Protein AF-A0A7K3WTA3-F1 (afdb_monomer_lite)

Foldseek 3Di:
DQQQFQDVQLVRDRLVVLPPDPVSVVSVVVVVVCVVVVNDD

Secondary structure (DSSP, 8-state):
-GGGS-BGGGTSB-GGGGTTSHHHHHHHHHHHHHHHTT---

In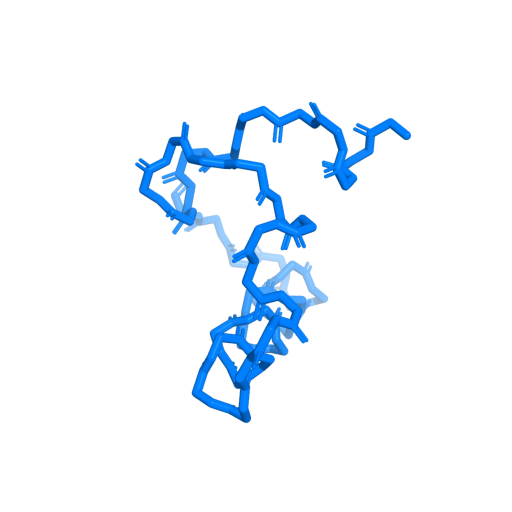terPro domains:
  IPR024467 Antitoxin Xre/MbcA/ParS-like, toxin-binding domain [PF09722] (1-38)

Organism: NCBI:txid101383

pLDDT: mean 95.25, std 5.53, range [69.19, 98.31]

Radius of gyration: 9.71 Å; chains: 1; bounding box: 18×23×20 Å

Structure (mmCIF, N/CA/C/O backbone):
data_AF-A0A7K3WTA3-F1
#
_entry.id   AF-A0A7K3WTA3-F1
#
loop_
_atom_site.group_PDB
_atom_site.id
_atom_site.type_symbol
_atom_site.label_atom_id
_atom_site.label_alt_id
_atom_site.label_comp_id
_atom_site.label_asym_id
_atom_site.label_entity_id
_atom_site.label_seq_id
_atom_site.pdbx_PDB_ins_code
_atom_site.Cartn_x
_atom_site.Cartn_y
_atom_site.Cartn_z
_atom_site.occupancy
_atom_site.B_iso_or_equiv
_atom_site.auth_seq_id
_atom_site.auth_comp_id
_atom_site.auth_asym_id
_atom_site.auth_atom_id
_atom_site.pdbx_PDB_model_num
ATOM 1 N N . GLN A 1 1 ? -5.399 6.027 8.937 1.00 89.81 1 GLN A N 1
ATOM 2 C CA . GLN A 1 1 ? -6.745 6.250 8.357 1.00 89.81 1 GLN A CA 1
ATOM 3 C C . GLN A 1 1 ? -6.909 5.545 7.010 1.00 89.81 1 GLN A C 1
ATOM 5 O O . GLN A 1 1 ? -7.772 4.681 6.937 1.00 89.81 1 GLN A O 1
ATOM 10 N N . TRP A 1 2 ? -6.087 5.812 5.982 1.00 95.06 2 TRP A N 1
ATOM 11 C CA . TRP A 1 2 ? -6.215 5.140 4.668 1.00 95.06 2 TRP A CA 1
ATOM 12 C C . TRP A 1 2 ? -6.093 3.607 4.742 1.00 95.06 2 TRP A C 1
ATOM 14 O O . TRP A 1 2 ? -6.994 2.904 4.302 1.00 95.06 2 TRP A O 1
ATOM 24 N N . LEU A 1 3 ? -5.057 3.089 5.416 1.00 96.75 3 LEU A N 1
ATOM 25 C CA . LEU A 1 3 ? -4.831 1.641 5.587 1.00 96.75 3 LEU A CA 1
ATOM 26 C C . LEU A 1 3 ? -5.971 0.892 6.304 1.00 96.75 3 LEU A C 1
ATOM 28 O O . LEU A 1 3 ? -6.078 -0.329 6.185 1.00 96.75 3 LEU A O 1
ATOM 32 N N . ASP A 1 4 ? -6.807 1.609 7.056 1.00 98.12 4 ASP A N 1
ATOM 33 C CA . ASP A 1 4 ? -7.904 1.052 7.851 1.00 98.12 4 ASP A CA 1
ATOM 34 C C . ASP A 1 4 ? -9.281 1.245 7.206 1.00 98.12 4 ASP A C 1
ATOM 36 O O . ASP A 1 4 ? -10.268 0.704 7.711 1.00 98.12 4 ASP A O 1
ATOM 40 N N . SER A 1 5 ? -9.344 2.005 6.112 1.00 97.56 5 SER A N 1
ATOM 41 C CA . SER A 1 5 ? -10.576 2.333 5.397 1.00 97.56 5 SER A CA 1
ATOM 42 C C . SER A 1 5 ? -10.829 1.334 4.277 1.00 97.56 5 SER A C 1
ATOM 44 O O . SER A 1 5 ? -9.889 0.814 3.685 1.00 97.56 5 SER A O 1
ATOM 46 N N . ASN A 1 6 ? -12.098 1.089 3.961 1.00 97.31 6 ASN A N 1
ATOM 47 C CA . ASN A 1 6 ? -12.454 0.314 2.777 1.00 97.31 6 ASN A CA 1
ATOM 48 C C . ASN A 1 6 ? -12.256 1.189 1.536 1.00 97.31 6 ASN A C 1
ATOM 50 O O . ASN A 1 6 ? -12.901 2.230 1.409 1.00 97.31 6 ASN A O 1
ATOM 54 N N . ILE A 1 7 ? -11.366 0.776 0.635 1.00 96.06 7 ILE A N 1
ATOM 55 C CA . ILE A 1 7 ? -11.024 1.541 -0.567 1.00 96.06 7 ILE A CA 1
ATOM 56 C C . ILE A 1 7 ? -11.688 0.890 -1.777 1.00 96.06 7 ILE A C 1
ATOM 58 O O . ILE A 1 7 ? -11.409 -0.264 -2.098 1.00 96.06 7 ILE A O 1
ATOM 62 N N . VAL A 1 8 ? -12.561 1.632 -2.463 1.00 95.38 8 VAL A N 1
ATOM 63 C CA . VAL A 1 8 ? -13.337 1.131 -3.615 1.00 95.38 8 VAL A CA 1
ATOM 64 C C . VAL A 1 8 ? -12.423 0.655 -4.744 1.00 95.38 8 VAL A C 1
ATOM 66 O O . VAL A 1 8 ? -12.634 -0.435 -5.265 1.00 95.38 8 VAL A O 1
ATOM 69 N N . ALA A 1 9 ? -11.358 1.405 -5.038 1.00 93.44 9 ALA A N 1
ATOM 70 C CA . ALA A 1 9 ? -10.367 1.049 -6.056 1.00 93.44 9 ALA A CA 1
ATOM 71 C C . ALA A 1 9 ? -9.657 -0.292 -5.787 1.00 93.44 9 ALA A C 1
ATOM 73 O O . ALA A 1 9 ? -9.234 -0.968 -6.716 1.00 93.44 9 ALA A O 1
ATOM 74 N N . LEU A 1 10 ? -9.580 -0.712 -4.519 1.00 95.69 10 LEU A N 1
ATOM 75 C CA . LEU A 1 10 ? -9.020 -2.003 -4.113 1.00 95.69 10 LEU A CA 1
ATOM 76 C C . LEU A 1 10 ? -10.077 -3.120 -4.035 1.00 95.69 10 LEU A C 1
ATOM 78 O O . LEU A 1 10 ? -9.791 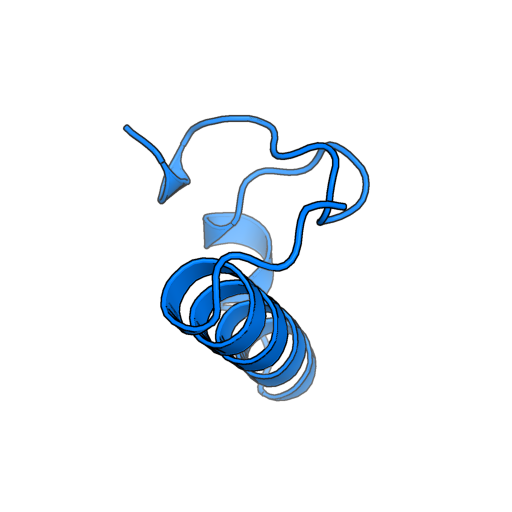-4.190 -3.509 1.00 95.69 10 LEU A O 1
ATOM 82 N N . GLY A 1 11 ? -11.306 -2.890 -4.507 1.00 94.56 11 GLY A N 1
ATOM 83 C CA . GLY A 1 11 ? -12.418 -3.840 -4.380 1.00 94.56 11 GLY A CA 1
ATOM 84 C C . GLY A 1 11 ? -13.203 -3.712 -3.070 1.00 94.56 11 GLY A C 1
ATOM 85 O O . GLY A 1 11 ? -13.880 -4.650 -2.659 1.00 94.56 11 GLY A O 1
ATOM 86 N N . GLY A 1 12 ? -13.116 -2.565 -2.388 1.00 96.44 12 GLY A N 1
ATOM 87 C CA . GLY A 1 12 ? -13.876 -2.291 -1.164 1.00 96.44 12 GLY A CA 1
ATOM 88 C C . GLY A 1 12 ? -13.288 -2.912 0.107 1.00 96.44 12 GLY A C 1
ATOM 89 O O . GLY A 1 12 ? -13.992 -3.024 1.110 1.00 96.44 12 GLY A O 1
ATOM 90 N N . ILE A 1 13 ? -12.010 -3.295 0.086 1.00 97.25 13 ILE A N 1
ATOM 91 C CA . ILE A 1 13 ? -11.289 -3.877 1.229 1.00 97.25 13 ILE A CA 1
ATOM 92 C C . ILE A 1 13 ? -10.319 -2.876 1.865 1.00 97.25 13 ILE A C 1
ATOM 94 O O . ILE A 1 13 ? -10.055 -1.800 1.320 1.00 97.25 13 ILE A O 1
ATOM 98 N N . LYS A 1 14 ? -9.779 -3.237 3.033 1.00 98.00 14 LYS A N 1
ATOM 99 C CA . LYS A 1 14 ? -8.775 -2.432 3.737 1.00 98.00 14 LYS A CA 1
ATOM 100 C C . LYS A 1 14 ? -7.389 -2.681 3.139 1.00 98.00 14 LYS A C 1
ATOM 102 O O . LYS A 1 14 ? -6.980 -3.836 3.102 1.00 98.00 14 LYS A O 1
ATOM 107 N N . PRO A 1 15 ? -6.607 -1.650 2.777 1.00 98.06 15 PRO A N 1
ATOM 108 C CA . PRO A 1 15 ? -5.281 -1.832 2.189 1.00 98.06 15 PRO A CA 1
ATOM 109 C C . PRO A 1 15 ? -4.361 -2.745 3.006 1.00 98.06 15 PRO A C 1
ATOM 111 O O . PRO A 1 15 ? -3.606 -3.535 2.451 1.00 98.06 15 PRO A O 1
ATOM 114 N N . LYS A 1 16 ? -4.459 -2.695 4.340 1.00 97.75 16 LYS A N 1
ATOM 115 C CA . LYS A 1 16 ? -3.636 -3.531 5.219 1.00 97.75 16 LYS A CA 1
ATOM 116 C C . LYS A 1 16 ? -3.850 -5.039 5.052 1.00 97.75 16 LYS A C 1
ATOM 118 O O . LYS A 1 16 ? -2.946 -5.785 5.391 1.00 97.75 16 LYS A O 1
ATOM 123 N N . THR A 1 17 ? -4.993 -5.490 4.524 1.00 97.88 17 THR A N 1
ATOM 124 C CA . THR A 1 17 ? -5.242 -6.923 4.259 1.00 97.88 17 THR A CA 1
ATOM 125 C C . THR A 1 17 ? -4.537 -7.423 2.999 1.00 97.88 17 THR A C 1
ATOM 127 O O . THR A 1 17 ? -4.607 -8.603 2.687 1.00 97.88 17 THR A O 1
ATOM 130 N N . LEU A 1 18 ? -3.898 -6.532 2.233 1.00 97.81 18 LEU A N 1
ATOM 131 C CA . LEU A 1 18 ? -3.108 -6.881 1.053 1.00 97.81 18 LEU A CA 1
ATOM 132 C C . LEU A 1 18 ? -1.607 -6.998 1.365 1.00 97.81 18 LEU A C 1
ATOM 134 O O . LEU A 1 18 ? -0.830 -7.371 0.492 1.00 97.81 18 LEU A O 1
ATOM 138 N N . LEU A 1 19 ? -1.177 -6.711 2.598 1.00 97.62 19 LEU A N 1
ATOM 139 C CA . LEU A 1 19 ? 0.240 -6.738 2.983 1.00 97.62 19 LEU A CA 1
ATOM 140 C C . LEU A 1 19 ? 0.790 -8.156 3.220 1.00 97.62 19 LEU A C 1
ATOM 142 O O . LEU A 1 19 ? 1.989 -8.323 3.425 1.00 97.62 19 LEU A O 1
ATOM 146 N N . ASP A 1 20 ? -0.067 -9.173 3.143 1.00 96.19 20 ASP A N 1
ATOM 147 C CA . ASP A 1 20 ? 0.251 -10.560 3.501 1.00 96.19 20 ASP A CA 1
ATOM 148 C C . ASP A 1 20 ? 0.982 -11.315 2.374 1.00 96.19 20 ASP A C 1
ATOM 150 O O . ASP A 1 20 ? 1.487 -12.419 2.571 1.00 96.19 20 ASP A O 1
ATOM 154 N N . SER A 1 21 ? 1.022 -10.742 1.165 1.00 97.62 21 SER A N 1
ATOM 155 C CA . SER A 1 21 ? 1.640 -11.365 -0.006 1.00 97.62 21 SER A CA 1
ATOM 156 C C . SER A 1 21 ? 2.283 -10.339 -0.934 1.00 97.62 21 SER A C 1
ATOM 158 O O . SER A 1 21 ? 1.826 -9.202 -1.053 1.00 97.62 21 SER A O 1
ATOM 160 N N . SER A 1 22 ? 3.308 -10.763 -1.677 1.00 98.00 22 SER A N 1
ATOM 161 C CA . SER A 1 22 ? 3.945 -9.925 -2.701 1.00 98.00 22 SER A CA 1
ATOM 162 C C . SER A 1 22 ? 2.967 -9.483 -3.794 1.00 98.00 22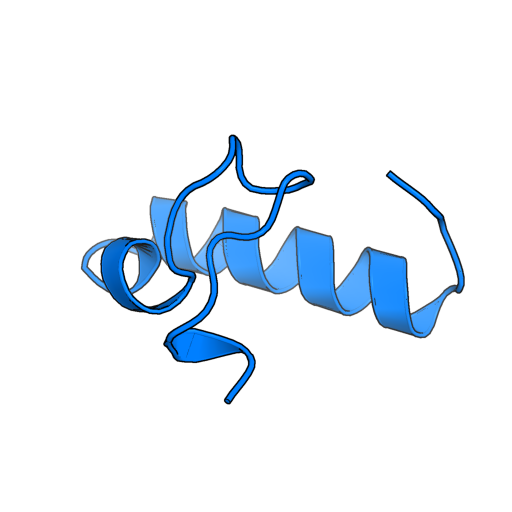 SER A C 1
ATOM 164 O O . SER A 1 22 ? 3.116 -8.395 -4.343 1.00 98.00 22 SER A O 1
ATOM 166 N N . PHE A 1 23 ? 1.950 -10.301 -4.084 1.00 97.69 23 PHE A N 1
ATOM 167 C CA . PHE A 1 23 ? 0.882 -9.949 -5.016 1.00 97.69 23 PHE A CA 1
ATOM 168 C C . PHE A 1 23 ? -0.020 -8.835 -4.468 1.00 97.69 23 PHE A C 1
ATOM 170 O O . PHE A 1 23 ? -0.312 -7.874 -5.166 1.00 97.69 23 PHE A O 1
ATOM 177 N N . GLY A 1 24 ? -0.426 -8.905 -3.200 1.00 97.50 24 GLY A N 1
ATOM 178 C CA . GLY A 1 24 ? -1.210 -7.826 -2.598 1.00 97.50 24 GLY A CA 1
ATOM 179 C C . GLY A 1 24 ? -0.419 -6.514 -2.497 1.00 97.50 24 GLY A C 1
ATOM 180 O O . GLY A 1 24 ? -0.951 -5.444 -2.791 1.00 97.50 24 GLY A O 1
ATOM 181 N N . ILE A 1 25 ? 0.881 -6.590 -2.197 1.00 98.31 25 ILE A N 1
ATOM 182 C CA . ILE A 1 25 ? 1.776 -5.423 -2.203 1.00 98.31 25 ILE A CA 1
ATOM 183 C C . ILE A 1 25 ? 1.890 -4.812 -3.608 1.00 98.31 25 ILE A C 1
ATOM 185 O O . ILE A 1 25 ? 1.912 -3.588 -3.733 1.00 98.31 25 ILE A O 1
ATOM 189 N N . SER A 1 26 ? 1.931 -5.620 -4.675 1.00 98.19 26 SER A N 1
ATOM 190 C CA . SER A 1 26 ? 1.980 -5.076 -6.038 1.00 98.19 26 SER A CA 1
ATOM 191 C C . SER A 1 26 ? 0.694 -4.333 -6.408 1.00 98.19 26 SER A C 1
ATOM 193 O O . SER A 1 26 ? 0.785 -3.265 -7.011 1.00 98.19 26 SER A O 1
ATOM 195 N N . ILE A 1 27 ? -0.474 -4.822 -5.976 1.00 97.06 27 ILE A N 1
ATOM 196 C CA . ILE A 1 27 ? -1.755 -4.113 -6.127 1.00 97.06 27 ILE A CA 1
ATOM 197 C C . ILE A 1 27 ? -1.705 -2.761 -5.408 1.00 97.06 27 ILE A C 1
ATOM 199 O O . ILE A 1 27 ? -2.039 -1.735 -5.998 1.00 97.06 27 ILE A O 1
ATOM 203 N N . LEU A 1 28 ? -1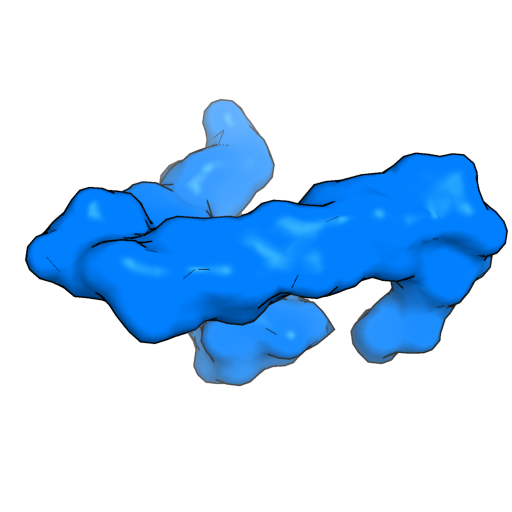.245 -2.735 -4.152 1.00 97.12 28 LEU A N 1
ATOM 204 C CA . LEU A 1 28 ? -1.117 -1.487 -3.395 1.00 97.12 28 LEU A CA 1
ATOM 205 C C . LEU A 1 28 ? -0.193 -0.487 -4.092 1.00 97.12 28 LEU A C 1
ATOM 207 O O . LEU A 1 28 ? -0.542 0.683 -4.210 1.00 97.12 28 LEU A O 1
ATOM 211 N N . ASN A 1 29 ? 0.958 -0.944 -4.586 1.00 97.25 29 ASN A N 1
ATOM 212 C CA . ASN A 1 29 ? 1.899 -0.085 -5.300 1.00 97.25 29 ASN A CA 1
ATOM 213 C C . ASN A 1 29 ? 1.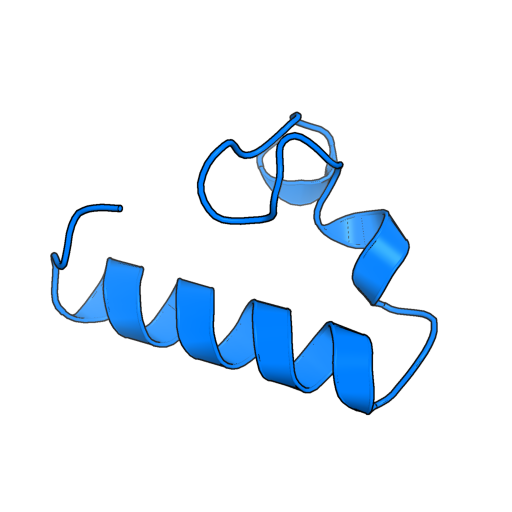288 0.497 -6.576 1.00 97.25 29 ASN A C 1
ATOM 215 O O . ASN A 1 29 ? 1.481 1.679 -6.851 1.00 97.25 29 ASN A O 1
ATOM 219 N N . GLN A 1 30 ? 0.531 -0.298 -7.335 1.00 97.00 30 GLN A N 1
ATOM 220 C CA . GLN A 1 30 ? -0.160 0.211 -8.518 1.00 97.00 30 GLN A CA 1
ATOM 221 C C . GLN A 1 30 ? -1.185 1.286 -8.161 1.00 97.00 30 GLN A C 1
ATOM 223 O O . GLN A 1 30 ? -1.223 2.327 -8.814 1.00 97.00 30 GLN A O 1
ATOM 228 N N . GLU A 1 31 ? -1.962 1.087 -7.098 1.00 95.81 31 GLU A N 1
ATOM 229 C CA . GLU A 1 31 ? -2.920 2.099 -6.657 1.00 95.81 31 GLU A CA 1
ATOM 230 C C . GLU A 1 31 ? -2.249 3.378 -6.147 1.00 95.81 31 GLU A C 1
ATOM 232 O O . GLU A 1 31 ? -2.710 4.476 -6.455 1.00 95.81 31 GLU A O 1
ATOM 237 N N . LEU A 1 32 ? -1.121 3.274 -5.441 1.00 96.31 32 LEU A N 1
ATOM 238 C CA . LEU A 1 32 ? -0.360 4.449 -5.007 1.00 96.31 32 LEU A CA 1
ATOM 239 C C . LEU A 1 32 ? 0.195 5.247 -6.198 1.00 96.31 32 LEU A C 1
ATOM 241 O O . LEU A 1 32 ? 0.085 6.471 -6.199 1.00 96.31 32 LEU A O 1
ATOM 245 N N . ILE A 1 33 ? 0.703 4.570 -7.233 1.00 97.31 33 ILE A N 1
ATOM 246 C CA . ILE A 1 33 ? 1.163 5.206 -8.482 1.00 97.31 33 ILE A CA 1
ATOM 247 C C . ILE A 1 33 ? 0.002 5.917 -9.192 1.00 97.31 33 ILE A C 1
ATOM 249 O O . ILE A 1 33 ? 0.149 7.035 -9.684 1.00 97.31 33 ILE A O 1
ATOM 253 N N . ARG A 1 34 ? -1.185 5.302 -9.240 1.00 95.44 34 ARG A N 1
ATOM 254 C CA . ARG A 1 34 ? -2.370 5.933 -9.844 1.00 95.44 34 ARG A CA 1
ATOM 255 C C . ARG A 1 34 ? -2.777 7.200 -9.096 1.00 95.44 34 ARG A C 1
ATOM 257 O O . ARG A 1 34 ? -3.057 8.207 -9.744 1.00 95.44 34 ARG A O 1
ATOM 264 N N . ILE A 1 35 ? -2.745 7.175 -7.763 1.00 94.31 35 ILE A N 1
ATOM 265 C CA . ILE A 1 35 ? -3.001 8.352 -6.922 1.00 94.31 35 ILE A CA 1
ATOM 266 C C . ILE A 1 35 ? -1.961 9.447 -7.184 1.00 94.31 35 ILE A C 1
ATOM 268 O O . ILE A 1 35 ? -2.340 10.604 -7.357 1.00 94.31 35 ILE A O 1
ATOM 272 N N . GLU A 1 36 ? -0.674 9.094 -7.257 1.00 96.25 36 GLU A N 1
ATOM 273 C CA . GLU A 1 36 ? 0.417 10.031 -7.560 1.00 96.25 36 GLU A CA 1
ATOM 274 C C . GLU A 1 36 ? 0.193 10.759 -8.892 1.00 96.25 36 GLU A C 1
ATOM 276 O O . GLU A 1 36 ? 0.362 11.974 -8.979 1.00 96.25 36 GLU A O 1
ATOM 281 N N . HIS A 1 37 ? -0.263 10.036 -9.916 1.00 97.00 37 HIS A N 1
ATOM 282 C CA . HIS A 1 37 ? -0.566 10.606 -11.227 1.00 97.00 37 HIS A CA 1
ATOM 283 C C . HIS A 1 37 ? -1.964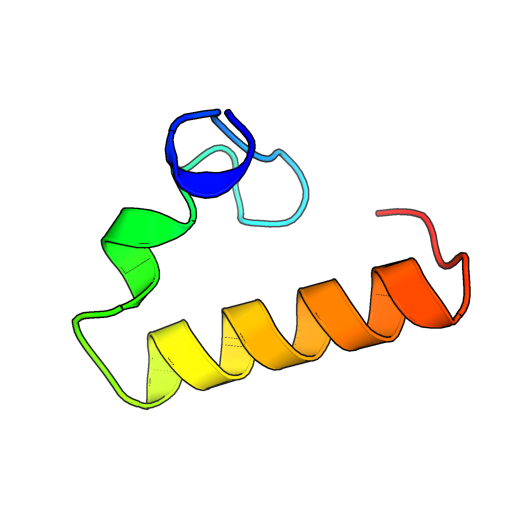 11.237 -11.338 1.00 97.00 37 HIS A C 1
ATOM 285 O O . HIS A 1 37 ? -2.337 11.698 -12.417 1.00 97.00 37 HIS A O 1
ATOM 291 N N . GLY A 1 38 ? -2.748 11.273 -10.255 1.00 93.94 38 GLY A N 1
ATOM 292 C CA . GLY A 1 38 ? -4.097 11.844 -10.254 1.00 93.94 38 GLY A CA 1
ATOM 293 C C . GLY A 1 38 ? -5.120 11.043 -11.068 1.00 93.94 38 GLY A C 1
ATOM 294 O O . GLY A 1 38 ? -6.129 11.596 -11.508 1.00 93.94 38 GLY A O 1
ATOM 295 N N . VAL A 1 39 ? -4.876 9.750 -11.289 1.00 91.69 39 VAL A N 1
ATOM 296 C CA . VAL A 1 39 ? -5.795 8.854 -11.996 1.00 91.69 39 VAL A CA 1
ATOM 297 C C . VAL A 1 39 ? -6.864 8.367 -11.023 1.00 91.69 39 VAL A C 1
ATOM 299 O O . VAL A 1 39 ? -6.579 7.643 -10.072 1.00 91.69 39 VAL A O 1
ATOM 302 N N . LEU A 1 40 ? -8.115 8.740 -11.287 1.00 75.44 40 LEU A N 1
ATOM 303 C CA . LEU A 1 40 ? -9.262 8.327 -10.481 1.00 75.44 40 LEU A CA 1
ATOM 304 C C . LEU A 1 40 ? -9.723 6.918 -10.894 1.00 75.44 40 LEU A C 1
ATOM 306 O O . LEU A 1 40 ? -9.776 6.601 -12.084 1.00 75.44 40 LEU A O 1
ATOM 310 N N . ALA A 1 41 ? -9.986 6.064 -9.900 1.00 69.19 41 ALA A N 1
ATOM 311 C CA . ALA A 1 41 ? -10.650 4.763 -10.045 1.00 69.19 41 ALA A CA 1
ATOM 312 C C . ALA A 1 41 ? -12.130 4.877 -9.683 1.00 69.19 41 ALA A C 1
ATOM 314 O O . ALA A 1 41 ? -12.434 5.670 -8.762 1.00 69.19 41 ALA A O 1
#

Sequence (41 aa):
QWLDSNIVALGGIKPKTLLDSSFGISILNQELIRIEHGVLA